Protein AF-A0A453I3D7-F1 (afdb_monomer)

Foldseek 3Di:
DVVVLVVVCVPDDPVCNVVVVVLVVLLVVLVVVLVCCCVPVVDDDDPVVSVVVSVVVSVVVVVVVD

Secondary structure (DSSP, 8-state):
-HHHHHHHHHHS-GGGHHHHHHHHHHHHHHHHHHHHHHHHS-PPP-HHHHHHHHHHHHHHHHHTT-

Radius of gyration: 14.02 Å; Cα contacts (8 Å, |Δi|>4): 25; chains: 1; bounding box: 31×29×33 Å

Structure (mmCIF, N/CA/C/O backbone):
data_AF-A0A453I3D7-F1
#
_entry.id   AF-A0A453I3D7-F1
#
loop_
_ato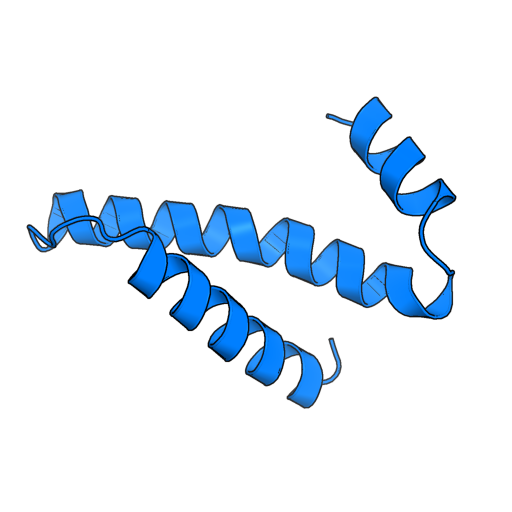m_site.group_PDB
_atom_site.id
_atom_site.type_symbol
_atom_site.label_atom_id
_atom_site.label_alt_id
_atom_site.label_comp_id
_atom_site.label_asym_id
_atom_site.label_entity_id
_atom_site.label_seq_id
_atom_site.pdbx_PDB_ins_code
_atom_site.Cartn_x
_atom_site.Cartn_y
_atom_site.Cartn_z
_atom_site.occupancy
_atom_site.B_iso_or_equiv
_atom_site.auth_seq_id
_atom_site.auth_comp_id
_atom_site.auth_asym_id
_atom_site.auth_atom_id
_atom_site.pdbx_PDB_model_num
ATOM 1 N N . LEU A 1 1 ? 4.775 17.865 8.851 1.00 78.00 1 LEU A N 1
ATOM 2 C CA . LEU A 1 1 ? 4.449 16.419 8.958 1.00 78.00 1 LEU A CA 1
ATOM 3 C C . LEU A 1 1 ? 3.6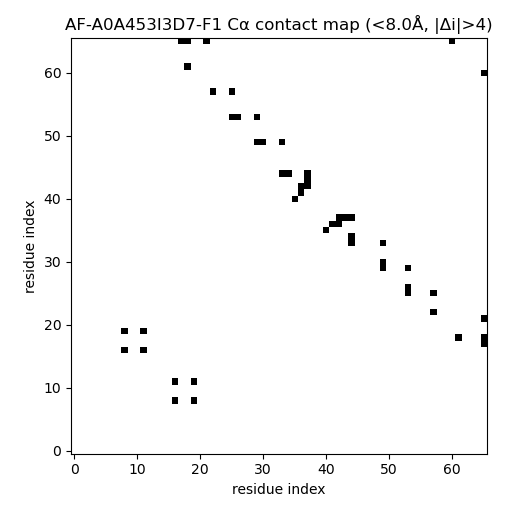48 16.115 10.228 1.00 78.00 1 LEU A C 1
ATOM 5 O O . LEU A 1 1 ? 2.564 15.561 10.114 1.00 78.00 1 LEU A O 1
ATOM 9 N N . MET A 1 2 ? 4.124 16.539 11.409 1.00 88.31 2 MET A N 1
ATOM 10 C CA . MET A 1 2 ? 3.427 16.320 12.690 1.00 88.31 2 MET A CA 1
ATOM 11 C C . MET A 1 2 ? 2.031 16.960 12.745 1.00 88.31 2 MET 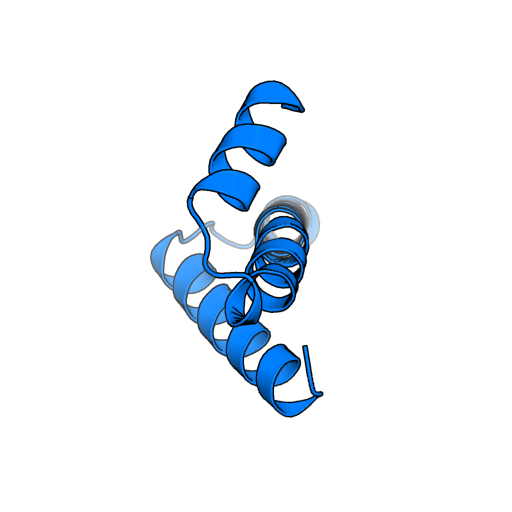A C 1
ATOM 13 O O . MET A 1 2 ? 1.079 16.287 13.126 1.00 88.31 2 MET A O 1
ATOM 17 N N . ASP A 1 3 ? 1.865 18.195 12.259 1.00 94.38 3 ASP A N 1
ATOM 18 C CA . ASP A 1 3 ? 0.543 18.852 12.232 1.00 94.38 3 ASP A CA 1
ATOM 19 C C . ASP A 1 3 ? -0.458 18.155 11.307 1.00 94.38 3 ASP A C 1
ATOM 21 O O . ASP A 1 3 ? -1.666 18.173 11.536 1.00 94.38 3 ASP A O 1
ATOM 25 N N . TRP A 1 4 ? 0.025 17.552 10.218 1.00 93.06 4 TRP A N 1
ATOM 26 C CA . TRP A 1 4 ? -0.820 16.724 9.360 1.00 93.06 4 TRP A CA 1
ATOM 27 C C . TRP A 1 4 ? -1.214 15.437 10.086 1.00 93.06 4 TRP A C 1
ATOM 29 O O . TRP A 1 4 ? -2.397 15.119 10.138 1.00 93.06 4 TRP A O 1
ATOM 39 N N . TRP A 1 5 ? -0.252 14.753 10.710 1.00 92.56 5 TRP A N 1
ATOM 40 C CA . TRP A 1 5 ? -0.485 13.504 11.435 1.00 92.56 5 TRP A CA 1
ATOM 41 C C . TRP A 1 5 ? -1.504 13.665 12.568 1.00 92.56 5 TRP A C 1
ATOM 43 O O . TRP A 1 5 ? -2.456 12.890 12.665 1.00 92.56 5 TRP A O 1
ATOM 53 N N . LEU A 1 6 ? -1.350 14.707 13.389 1.00 94.69 6 LEU A N 1
ATOM 54 C CA . LEU A 1 6 ? -2.273 15.009 14.484 1.00 94.69 6 LEU A CA 1
ATOM 55 C C . LEU A 1 6 ? -3.695 15.259 13.967 1.00 94.69 6 LEU A C 1
ATOM 57 O O . LEU A 1 6 ? -4.652 14.708 14.510 1.00 94.69 6 LEU A O 1
ATOM 61 N N . ARG A 1 7 ? -3.836 16.023 12.876 1.00 95.62 7 ARG A N 1
ATOM 62 C CA . ARG A 1 7 ? -5.137 16.271 12.237 1.00 95.62 7 ARG A CA 1
ATOM 63 C C . ARG A 1 7 ? -5.738 15.013 11.618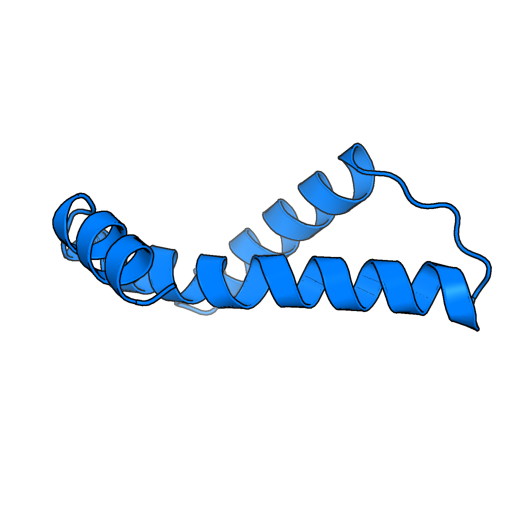 1.00 95.62 7 ARG A C 1
ATOM 65 O O . ARG A 1 7 ? -6.940 14.808 11.750 1.00 95.62 7 ARG A O 1
ATOM 72 N N . ALA A 1 8 ? -4.939 14.185 10.949 1.00 93.88 8 ALA A N 1
ATOM 73 C CA . ALA A 1 8 ? -5.403 12.937 10.345 1.00 93.88 8 ALA A CA 1
ATOM 74 C C . ALA A 1 8 ? -5.907 11.964 11.421 1.00 93.88 8 ALA A C 1
ATOM 76 O O . ALA A 1 8 ? -7.006 11.423 11.305 1.00 93.88 8 ALA A O 1
ATOM 77 N N . LYS A 1 9 ? -5.156 11.819 12.519 1.00 94.06 9 LYS A N 1
ATOM 78 C CA . LYS A 1 9 ? -5.555 10.992 13.662 1.00 94.06 9 LYS A CA 1
ATOM 79 C C . LYS A 1 9 ? -6.827 11.513 14.338 1.00 94.06 9 LYS A C 1
ATOM 81 O O . LYS A 1 9 ? -7.701 10.714 14.652 1.00 94.06 9 LYS A O 1
ATOM 86 N N . ALA A 1 10 ? -6.963 12.830 14.518 1.00 95.69 10 ALA A N 1
ATOM 87 C CA . ALA A 1 10 ? -8.159 13.435 15.113 1.00 95.69 10 ALA A CA 1
ATOM 88 C C . ALA A 1 10 ? -9.429 13.232 14.265 1.00 95.69 10 ALA A C 1
ATOM 90 O O . ALA A 1 10 ? -10.512 13.074 14.817 1.00 95.69 10 ALA A O 1
ATOM 91 N N . GLN A 1 11 ? -9.295 13.212 12.936 1.00 95.69 11 GLN A N 1
ATOM 92 C CA . GLN A 1 11 ? -10.408 12.985 12.003 1.00 95.69 11 GLN A CA 1
ATOM 93 C C . GLN A 1 11 ? -10.742 11.500 11.797 1.00 95.69 11 GLN A C 1
ATOM 95 O O . GLN A 1 11 ? -11.773 11.177 11.212 1.00 95.69 11 GLN A O 1
ATOM 100 N N . THR A 1 12 ? -9.881 10.592 12.254 1.00 95.25 12 THR A N 1
ATOM 101 C CA . THR A 1 12 ? -10.062 9.152 12.067 1.00 95.25 12 THR A CA 1
ATOM 102 C C . THR A 1 12 ? -10.748 8.551 13.297 1.00 95.25 12 THR A C 1
ATOM 104 O O . THR A 1 12 ? -10.322 8.837 14.419 1.00 95.25 12 THR A O 1
ATOM 107 N N . PRO A 1 13 ? -11.771 7.691 13.136 1.00 96.56 13 PRO A N 1
ATOM 108 C CA . PRO A 1 13 ? -12.346 6.942 14.249 1.00 96.56 13 PRO A CA 1
ATOM 109 C C . PRO A 1 13 ? -11.273 6.150 15.016 1.00 96.56 13 PRO A C 1
ATOM 111 O O . PRO A 1 13 ? -10.384 5.585 14.375 1.00 96.56 13 PRO A O 1
ATOM 114 N N . PRO A 1 14 ? -11.351 6.031 16.356 1.00 93.19 14 PRO A N 1
ATOM 115 C CA . PRO A 1 14 ? -10.350 5.303 17.145 1.00 93.19 14 PRO A CA 1
ATOM 116 C C . PRO A 1 14 ? -10.111 3.863 16.670 1.00 93.19 14 PRO A C 1
ATOM 118 O O . PRO A 1 14 ? -8.981 3.382 16.686 1.00 93.19 14 PRO A O 1
ATOM 121 N N . THR A 1 15 ? -11.160 3.200 16.175 1.00 93.25 15 THR A N 1
ATOM 122 C CA . THR A 1 15 ? -11.106 1.841 15.611 1.00 93.25 15 THR A CA 1
ATOM 123 C C . THR A 1 15 ? -10.232 1.730 14.358 1.00 93.25 15 THR A C 1
ATOM 125 O O . THR A 1 15 ? -9.738 0.649 14.061 1.00 93.25 15 THR A O 1
ATOM 128 N N . LEU A 1 16 ? -10.001 2.835 13.643 1.00 94.69 16 LEU A N 1
ATOM 129 C CA . LEU A 1 16 ? -9.212 2.893 12.409 1.00 94.69 16 LEU A CA 1
ATOM 130 C C . LEU A 1 16 ? -7.829 3.532 12.605 1.00 94.69 16 LEU A C 1
ATOM 132 O O . LEU A 1 16 ? -7.067 3.644 11.647 1.00 94.69 16 LEU A O 1
ATOM 136 N N . HIS A 1 17 ? -7.460 3.941 13.826 1.00 94.19 17 HIS A N 1
ATOM 137 C CA . HIS A 1 17 ? -6.143 4.549 14.081 1.00 94.19 17 HIS A CA 1
ATO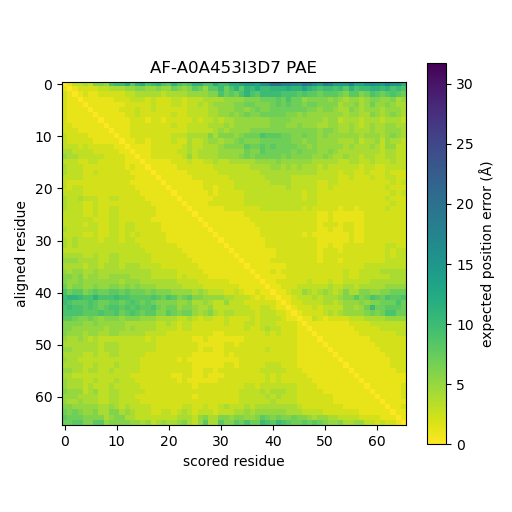M 138 C C . HIS A 1 17 ? -4.994 3.607 13.734 1.00 94.19 17 HIS A C 1
ATOM 140 O O . HIS A 1 17 ? -3.989 4.056 13.185 1.00 94.19 17 HIS A O 1
ATOM 146 N N . LYS A 1 18 ? -5.162 2.312 14.015 1.00 92.38 18 LYS A N 1
ATOM 147 C CA . LYS A 1 18 ? -4.163 1.292 13.694 1.00 92.38 18 LYS A CA 1
ATOM 148 C C . LYS A 1 18 ? -3.996 1.140 12.180 1.00 92.38 18 LYS A C 1
ATOM 150 O O . LYS A 1 18 ? -2.886 1.274 11.678 1.00 92.38 18 LYS A O 1
ATOM 155 N N . ALA A 1 19 ? -5.105 1.038 11.446 1.00 93.88 19 ALA A N 1
ATOM 156 C CA . ALA A 1 19 ? -5.098 1.021 9.984 1.00 93.88 19 ALA A CA 1
ATOM 157 C C . ALA A 1 19 ? -4.442 2.283 9.386 1.00 93.88 19 ALA A C 1
ATOM 159 O O . ALA A 1 19 ? -3.635 2.183 8.463 1.00 93.88 19 ALA A O 1
ATOM 160 N N . LEU A 1 20 ? -4.715 3.471 9.944 1.00 94.75 20 LEU A N 1
ATOM 161 C CA . LEU A 1 20 ? -4.080 4.723 9.516 1.00 94.75 20 LEU A CA 1
ATOM 162 C C . LEU A 1 20 ? -2.557 4.697 9.720 1.00 94.75 20 LEU A C 1
ATOM 164 O O . LEU A 1 20 ? -1.815 5.112 8.828 1.00 94.75 20 LEU A O 1
ATOM 168 N N . GLN A 1 21 ? -2.085 4.218 10.875 1.00 93.94 21 GLN A N 1
ATOM 169 C CA . GLN A 1 21 ? -0.652 4.047 11.147 1.00 93.94 21 GLN A CA 1
ATOM 170 C C . GLN A 1 21 ? -0.012 3.080 10.148 1.00 93.94 21 GLN A C 1
ATOM 172 O O . GLN A 1 21 ? 1.008 3.416 9.544 1.00 93.94 21 GLN A O 1
ATOM 177 N N . SER A 1 22 ? -0.650 1.930 9.925 1.00 94.81 22 SER A N 1
ATOM 178 C CA . SER A 1 22 ? -0.203 0.896 8.991 1.00 94.81 22 SER A CA 1
ATOM 179 C C . SER A 1 22 ? -0.072 1.438 7.564 1.00 94.81 22 SER A C 1
ATOM 181 O O . SER A 1 22 ? 0.990 1.312 6.958 1.00 94.81 22 SER A O 1
ATOM 183 N N . ILE A 1 23 ? -1.086 2.141 7.047 1.00 95.06 23 ILE A N 1
ATOM 184 C CA . ILE A 1 23 ? -1.054 2.732 5.696 1.00 95.06 23 ILE A CA 1
ATOM 185 C C . ILE A 1 23 ? -0.001 3.845 5.589 1.00 95.06 23 ILE A C 1
ATOM 187 O O . ILE A 1 23 ? 0.700 3.940 4.580 1.00 95.06 23 ILE A O 1
ATOM 191 N N . THR A 1 24 ? 0.147 4.668 6.633 1.00 94.69 24 THR A N 1
ATOM 192 C CA . THR A 1 24 ? 1.139 5.760 6.660 1.00 94.69 24 THR A CA 1
ATOM 193 C C . THR A 1 24 ? 2.576 5.231 6.612 1.00 94.69 24 THR A C 1
ATOM 195 O O . THR A 1 24 ? 3.458 5.922 6.105 1.00 94.69 24 THR A O 1
ATOM 198 N N . LEU A 1 25 ? 2.814 4.005 7.087 1.00 95.38 25 LEU A N 1
ATOM 199 C CA . LEU A 1 25 ? 4.090 3.305 6.936 1.00 95.38 25 LEU A CA 1
ATOM 200 C C . LEU A 1 25 ? 4.209 2.609 5.571 1.00 95.38 25 LEU A C 1
ATOM 202 O O . LEU A 1 25 ? 5.240 2.720 4.904 1.00 95.38 25 LEU A O 1
ATOM 206 N N . LEU A 1 26 ? 3.155 1.910 5.150 1.00 96.75 26 LEU A N 1
ATOM 207 C CA . LEU A 1 26 ? 3.158 1.072 3.955 1.00 96.75 26 LEU A CA 1
ATOM 208 C C . LEU A 1 26 ? 3.339 1.878 2.662 1.00 96.75 26 LEU A C 1
ATOM 210 O O . LEU A 1 26 ? 4.136 1.502 1.804 1.00 96.75 26 LEU A O 1
ATOM 214 N N . VAL A 1 27 ? 2.624 2.996 2.508 1.00 96.88 27 VAL A N 1
ATOM 215 C CA . VAL A 1 27 ? 2.629 3.761 1.250 1.00 96.88 27 VAL A CA 1
ATOM 216 C C . VAL A 1 27 ? 4.023 4.323 0.923 1.00 96.88 27 VAL A C 1
ATOM 218 O O . VAL A 1 27 ? 4.511 4.062 -0.180 1.00 96.88 27 VAL A O 1
ATOM 221 N N . PRO A 1 28 ? 4.723 5.030 1.837 1.00 96.75 28 PRO A N 1
ATOM 222 C CA . PRO A 1 28 ? 6.093 5.476 1.579 1.00 96.75 28 PRO A CA 1
ATOM 223 C C . PRO A 1 28 ? 7.064 4.322 1.308 1.00 96.75 28 PRO A C 1
ATOM 225 O O . PRO A 1 28 ? 7.923 4.449 0.434 1.00 96.75 28 PRO A O 1
ATOM 228 N N . TRP A 1 29 ? 6.912 3.194 2.012 1.00 97.38 29 TRP A N 1
ATOM 229 C CA . TRP A 1 29 ? 7.726 1.996 1.796 1.00 97.38 29 TRP A CA 1
ATOM 230 C C . TRP A 1 29 ? 7.565 1.432 0.377 1.00 97.38 29 TRP A C 1
ATOM 232 O O . TRP A 1 29 ? 8.557 1.205 -0.317 1.00 97.38 29 TRP A O 1
ATOM 242 N N . MET A 1 30 ? 6.327 1.279 -0.098 1.00 98.06 30 MET A N 1
ATOM 243 C CA . MET A 1 30 ? 6.041 0.772 -1.445 1.00 98.06 30 MET A CA 1
ATOM 244 C C . MET A 1 30 ? 6.538 1.722 -2.541 1.00 98.06 30 MET A C 1
ATOM 246 O O . MET A 1 30 ? 7.082 1.271 -3.551 1.00 98.06 30 MET A O 1
ATOM 250 N N . ILE A 1 31 ? 6.434 3.040 -2.326 1.00 97.25 31 ILE A N 1
ATOM 251 C CA . ILE A 1 31 ? 7.010 4.048 -3.233 1.00 97.25 31 ILE A CA 1
ATOM 252 C C . ILE A 1 31 ? 8.535 3.911 -3.294 1.00 97.25 31 ILE A C 1
ATOM 254 O O . ILE A 1 31 ? 9.116 3.954 -4.381 1.00 97.25 31 ILE A O 1
ATOM 258 N N . TRP A 1 32 ? 9.191 3.752 -2.143 1.00 97.62 32 TRP A N 1
ATOM 259 C CA . TRP A 1 32 ? 10.636 3.548 -2.084 1.00 97.62 32 TRP A CA 1
ATOM 260 C C . TRP A 1 32 ? 11.050 2.269 -2.823 1.00 97.62 32 TRP A C 1
ATOM 262 O O . TRP A 1 32 ? 11.957 2.316 -3.654 1.00 97.62 32 TRP A O 1
ATOM 272 N N . LYS A 1 33 ? 10.329 1.161 -2.614 1.00 96.69 33 LYS A N 1
ATOM 273 C CA . LYS A 1 33 ? 10.577 -0.110 -3.306 1.00 96.69 33 LYS A CA 1
ATOM 274 C C . LYS A 1 33 ? 10.461 0.029 -4.829 1.00 96.69 33 LYS A C 1
ATOM 276 O O . LYS A 1 33 ? 11.387 -0.358 -5.532 1.00 96.69 33 LYS A O 1
ATOM 281 N N . GLN A 1 34 ? 9.397 0.661 -5.335 1.00 96.56 34 GLN A N 1
ATOM 282 C CA . GLN A 1 34 ? 9.236 0.922 -6.774 1.00 96.56 34 GLN A CA 1
ATOM 283 C C . GLN A 1 34 ? 10.385 1.758 -7.345 1.00 96.56 34 GLN A C 1
ATOM 285 O O . GLN A 1 34 ? 10.844 1.499 -8.454 1.00 96.56 34 GLN A O 1
ATOM 290 N N . ARG A 1 35 ? 10.847 2.779 -6.611 1.00 96.06 35 ARG A N 1
ATOM 291 C CA . ARG A 1 35 ? 11.976 3.609 -7.056 1.00 96.06 35 ARG A CA 1
ATOM 292 C C . ARG A 1 35 ? 13.261 2.797 -7.154 1.00 96.06 35 ARG A C 1
ATOM 294 O O . ARG A 1 35 ? 13.996 2.975 -8.119 1.00 96.06 35 ARG A O 1
ATOM 301 N N . ASN A 1 36 ? 13.502 1.897 -6.206 1.00 97.12 36 ASN A N 1
ATOM 302 C CA . ASN A 1 36 ? 14.651 1.002 -6.262 1.00 97.12 36 ASN A CA 1
ATOM 303 C C . ASN A 1 36 ? 14.552 0.020 -7.431 1.00 97.12 36 ASN A C 1
ATOM 305 O O . ASN A 1 36 ? 15.519 -0.106 -8.170 1.00 97.12 36 ASN A O 1
ATOM 309 N N . GLU A 1 37 ? 13.391 -0.598 -7.657 1.00 96.38 37 GLU A N 1
ATOM 310 C CA . GLU A 1 37 ? 13.153 -1.470 -8.822 1.00 96.38 37 GLU A CA 1
ATOM 311 C C . GLU A 1 37 ? 13.440 -0.717 -10.141 1.00 96.38 37 GLU A C 1
ATOM 313 O O . GLU A 1 37 ? 14.084 -1.241 -11.047 1.00 96.38 37 GLU A O 1
ATOM 318 N N . CYS A 1 38 ? 13.041 0.557 -10.250 1.00 95.44 38 CYS A N 1
ATOM 319 C CA . CYS A 1 38 ? 13.351 1.371 -11.431 1.00 95.44 38 CYS A CA 1
ATOM 320 C C . CYS A 1 38 ? 14.856 1.634 -11.611 1.00 95.44 38 CYS A C 1
ATOM 322 O O . CYS A 1 38 ? 15.333 1.689 -12.741 1.00 95.44 38 CYS A O 1
ATOM 324 N N . VAL A 1 39 ? 15.595 1.836 -10.516 1.00 96.38 39 VAL A N 1
ATOM 325 C CA . VAL A 1 39 ? 17.027 2.176 -10.554 1.00 96.38 39 VAL A CA 1
ATOM 326 C C . VAL A 1 39 ? 17.901 0.942 -10.766 1.00 96.38 39 VAL A C 1
ATOM 328 O O . VAL A 1 39 ? 18.841 0.996 -11.555 1.00 96.38 39 VAL A O 1
ATOM 331 N N . PHE A 1 40 ? 17.612 -0.153 -10.064 1.00 96.62 40 PHE A N 1
ATOM 332 C CA . PHE A 1 40 ? 18.463 -1.343 -10.035 1.00 96.62 40 PHE A CA 1
ATOM 333 C C . PHE A 1 40 ? 18.053 -2.396 -11.067 1.00 96.62 40 PHE A C 1
ATOM 335 O O . PHE A 1 40 ? 18.929 -3.036 -11.643 1.00 96.62 40 PHE A O 1
ATOM 342 N N . ASP A 1 41 ? 16.755 -2.520 -11.359 1.00 96.12 41 ASP A N 1
ATOM 343 C CA . ASP A 1 41 ? 16.221 -3.551 -12.261 1.00 96.12 41 ASP A CA 1
ATOM 344 C C . ASP A 1 41 ? 15.742 -2.972 -13.603 1.00 96.12 41 ASP A C 1
ATOM 346 O O . ASP A 1 41 ? 15.150 -3.677 -14.422 1.00 96.12 41 ASP A O 1
ATOM 350 N N . ASN A 1 42 ? 15.979 -1.674 -13.839 1.00 92.88 42 ASN A N 1
ATOM 351 C CA . ASN A 1 42 ? 15.519 -0.933 -15.019 1.00 92.88 42 ASN A CA 1
ATOM 352 C C . ASN A 1 42 ? 14.000 -1.077 -15.262 1.00 92.88 42 ASN A C 1
ATOM 354 O O . ASN A 1 42 ? 13.518 -1.045 -16.401 1.00 92.88 42 ASN A O 1
ATOM 358 N N . ALA A 1 43 ? 13.235 -1.271 -14.182 1.00 92.69 43 ALA A N 1
ATOM 359 C CA . ALA A 1 43 ? 11.788 -1.366 -14.247 1.00 92.69 43 ALA A CA 1
ATOM 360 C C . ALA A 1 43 ? 11.183 -0.028 -14.700 1.00 92.69 43 ALA A C 1
ATOM 362 O O . ALA A 1 43 ? 11.690 1.054 -14.396 1.00 92.69 43 ALA A O 1
ATOM 363 N N . ARG A 1 44 ? 10.055 -0.083 -15.414 1.00 93.50 44 ARG A N 1
ATOM 364 C CA . ARG A 1 44 ? 9.309 1.129 -15.775 1.00 93.50 44 ARG A CA 1
ATOM 365 C C . ARG A 1 44 ? 8.362 1.509 -14.637 1.00 93.50 44 ARG A C 1
ATOM 367 O O . ARG A 1 44 ? 7.615 0.643 -14.178 1.00 93.50 44 ARG A O 1
ATOM 374 N N . PRO A 1 45 ? 8.336 2.778 -14.198 1.00 93.12 45 PRO A N 1
ATOM 375 C CA . PRO A 1 45 ? 7.386 3.203 -13.183 1.00 93.12 45 PRO A CA 1
ATOM 376 C C . PRO A 1 45 ? 5.961 3.135 -13.740 1.00 93.12 45 PRO A C 1
ATOM 378 O O . PRO A 1 45 ? 5.693 3.610 -14.842 1.00 93.12 45 PRO A O 1
ATOM 381 N N . SER A 1 46 ? 5.041 2.583 -12.952 1.00 94.94 46 SER A N 1
ATOM 382 C CA . SER A 1 46 ? 3.605 2.608 -13.231 1.00 94.94 46 SER A CA 1
ATOM 383 C C . SER A 1 46 ? 2.855 2.926 -11.945 1.00 94.94 46 SER A C 1
ATOM 385 O O . SER A 1 46 ? 2.998 2.223 -10.944 1.00 94.94 46 SER A O 1
ATOM 387 N N . ILE A 1 47 ? 2.087 4.017 -11.963 1.00 95.06 47 ILE A N 1
ATOM 388 C CA . ILE A 1 47 ? 1.312 4.461 -10.799 1.00 95.06 47 ILE A CA 1
ATOM 389 C C . ILE A 1 47 ? 0.175 3.479 -10.534 1.00 95.06 47 ILE A C 1
ATOM 391 O O . ILE A 1 47 ? -0.011 3.084 -9.388 1.00 95.06 47 ILE A O 1
ATOM 395 N N . ASP A 1 48 ? -0.524 3.036 -11.580 1.00 97.19 48 ASP A N 1
ATOM 396 C CA . ASP A 1 48 ? -1.636 2.093 -11.446 1.00 97.19 48 ASP A CA 1
ATOM 397 C C . ASP A 1 48 ? -1.156 0.771 -10.837 1.00 97.19 48 ASP A C 1
ATOM 399 O O . ASP A 1 48 ? -1.680 0.326 -9.818 1.00 97.19 48 ASP A O 1
ATOM 403 N N . ALA A 1 49 ? -0.055 0.219 -11.361 1.00 95.81 49 ALA A N 1
ATOM 404 C CA . ALA A 1 49 ? 0.530 -1.006 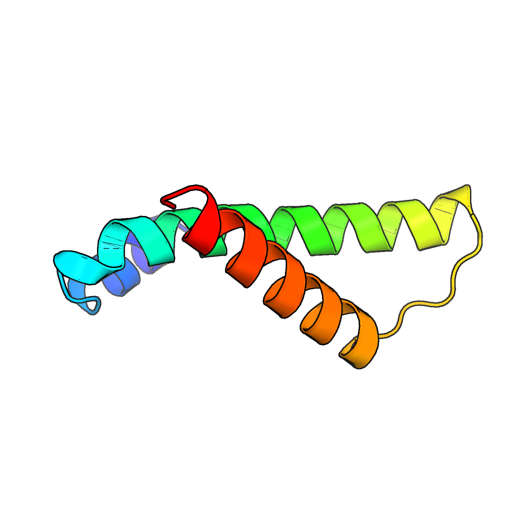-10.819 1.00 95.81 49 ALA A CA 1
ATOM 405 C C . ALA A 1 49 ? 1.034 -0.828 -9.376 1.00 95.81 49 ALA A C 1
ATOM 407 O O . ALA A 1 49 ? 0.941 -1.746 -8.563 1.00 95.81 49 ALA A O 1
ATOM 408 N N . LEU A 1 50 ? 1.576 0.344 -9.027 1.00 97.12 50 LEU A N 1
ATOM 409 C CA . LEU A 1 50 ? 1.982 0.640 -7.653 1.00 97.12 50 LEU A CA 1
ATOM 410 C C . LEU A 1 50 ? 0.774 0.706 -6.709 1.00 97.12 50 LEU A C 1
ATOM 412 O O . LEU A 1 50 ? 0.838 0.157 -5.610 1.00 97.12 50 LEU A O 1
ATOM 416 N N . VAL A 1 51 ? -0.313 1.358 -7.123 1.00 97.75 51 VAL A N 1
ATOM 417 C CA . VAL A 1 51 ? -1.546 1.463 -6.333 1.00 97.75 51 VAL A CA 1
ATOM 418 C C . VAL A 1 51 ? -2.158 0.085 -6.098 1.00 97.75 51 VAL A C 1
ATOM 420 O O . VAL A 1 51 ? -2.553 -0.204 -4.968 1.00 97.75 51 VAL A O 1
ATOM 423 N N . ASP A 1 52 ? -2.194 -0.773 -7.115 1.00 98.00 52 ASP A N 1
ATOM 424 C CA . ASP A 1 52 ? -2.719 -2.133 -6.972 1.00 98.00 52 ASP A CA 1
ATOM 425 C C . ASP A 1 52 ? -1.863 -2.966 -6.013 1.00 98.00 52 ASP A C 1
ATOM 427 O O . ASP A 1 52 ? -2.394 -3.518 -5.050 1.00 98.00 52 ASP A O 1
ATOM 431 N N . ARG A 1 53 ? -0.528 -2.920 -6.139 1.00 97.31 53 ARG A N 1
ATOM 432 C CA . ARG A 1 53 ? 0.370 -3.576 -5.170 1.00 97.31 53 ARG A CA 1
ATOM 433 C C . ARG A 1 53 ? 0.204 -3.052 -3.742 1.00 97.31 53 ARG A C 1
ATOM 435 O O . ARG A 1 53 ? 0.316 -3.825 -2.797 1.00 97.31 53 ARG A O 1
ATOM 442 N N . ILE A 1 54 ? -0.031 -1.749 -3.561 1.00 98.00 54 ILE A N 1
ATOM 443 C CA . ILE A 1 54 ? -0.290 -1.167 -2.234 1.00 98.00 54 ILE A CA 1
ATOM 444 C C . ILE A 1 54 ? -1.584 -1.733 -1.642 1.00 98.00 54 ILE A C 1
ATOM 446 O O . ILE A 1 54 ? -1.604 -2.043 -0.453 1.00 98.00 54 ILE A O 1
ATOM 450 N N . LYS A 1 55 ? -2.653 -1.866 -2.437 1.00 97.50 55 LYS A N 1
ATOM 451 C CA . LYS A 1 55 ? -3.920 -2.45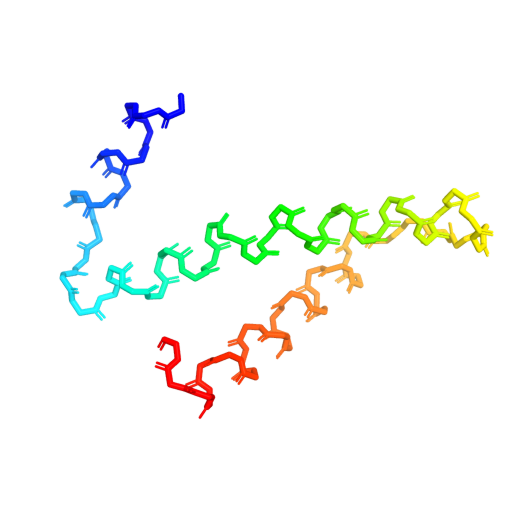3 -1.972 1.00 97.50 55 LYS A CA 1
ATOM 452 C C . LYS A 1 55 ? -3.742 -3.920 -1.590 1.00 97.50 55 LYS A C 1
ATOM 454 O O . LYS A 1 55 ? -4.223 -4.319 -0.532 1.00 97.50 55 LYS A O 1
ATOM 459 N N . ASP A 1 56 ? -3.031 -4.689 -2.410 1.00 97.88 56 ASP A N 1
ATOM 460 C CA . ASP A 1 56 ? -2.753 -6.101 -2.139 1.00 97.88 56 ASP A CA 1
ATOM 461 C C . ASP A 1 56 ? -1.950 -6.271 -0.843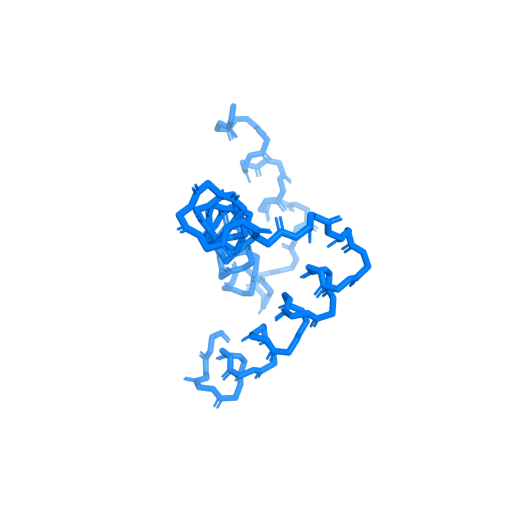 1.00 97.88 56 ASP A C 1
ATOM 463 O O . ASP A 1 56 ? -2.349 -7.026 0.042 1.00 97.88 56 ASP A O 1
ATOM 467 N N . GLU A 1 57 ? -0.876 -5.498 -0.670 1.00 97.75 57 GLU A N 1
ATOM 468 C CA . GLU A 1 57 ? -0.05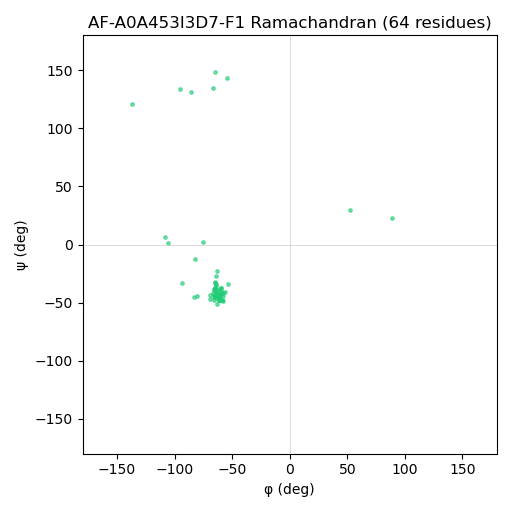4 -5.540 0.544 1.00 97.75 57 GLU A CA 1
ATOM 469 C C . GLU A 1 57 ? -0.836 -5.056 1.778 1.00 97.75 57 GLU A C 1
ATOM 471 O O . GLU A 1 57 ? -0.739 -5.652 2.851 1.00 97.75 57 GLU A O 1
ATOM 476 N N . ALA A 1 58 ? -1.680 -4.028 1.634 1.00 96.88 58 ALA A N 1
ATOM 477 C CA . ALA A 1 58 ? -2.554 -3.562 2.710 1.00 96.88 58 ALA A CA 1
ATOM 478 C C . ALA A 1 58 ? -3.556 -4.645 3.143 1.00 96.88 58 ALA A C 1
ATOM 480 O O . ALA A 1 58 ? -3.790 -4.812 4.342 1.00 96.88 58 ALA A O 1
ATOM 481 N N . ASN A 1 59 ? -4.109 -5.408 2.193 1.00 96.94 59 ASN A N 1
ATOM 482 C CA . ASN A 1 59 ? -4.971 -6.552 2.489 1.00 96.94 59 ASN A CA 1
ATOM 483 C C . ASN A 1 59 ? -4.204 -7.652 3.235 1.00 96.94 59 ASN A C 1
ATOM 485 O O . ASN A 1 59 ? -4.709 -8.168 4.233 1.00 96.94 59 ASN A O 1
ATOM 489 N N . CYS A 1 60 ? -2.977 -7.970 2.810 1.00 97.19 60 CYS A N 1
ATOM 490 C CA . CYS A 1 60 ? -2.109 -8.918 3.514 1.00 97.19 60 CYS A CA 1
ATOM 491 C C . CYS A 1 60 ? -1.841 -8.475 4.960 1.00 97.19 60 CYS A C 1
ATOM 493 O O . CYS A 1 60 ? -1.951 -9.274 5.891 1.00 97.19 60 CYS A O 1
ATOM 495 N N . TRP A 1 61 ? -1.546 -7.191 5.175 1.00 95.69 61 TRP A N 1
ATOM 496 C CA . TRP A 1 61 ? -1.308 -6.646 6.513 1.00 95.69 61 TRP A CA 1
ATOM 497 C C . TRP A 1 61 ? -2.570 -6.705 7.374 1.00 95.69 61 TRP A C 1
ATOM 499 O O . TRP A 1 61 ? -2.498 -7.121 8.530 1.00 95.69 61 TRP A O 1
ATOM 509 N N . ALA A 1 62 ? -3.731 -6.357 6.816 1.00 95.00 62 ALA A N 1
ATOM 510 C CA . ALA A 1 62 ? -5.009 -6.459 7.517 1.00 95.00 62 ALA A CA 1
ATOM 511 C C . ALA A 1 62 ? -5.314 -7.907 7.944 1.00 95.00 62 ALA A C 1
ATOM 513 O O . ALA A 1 62 ? -5.724 -8.141 9.080 1.00 95.00 62 ALA A O 1
ATOM 514 N N . GLN A 1 63 ? -5.047 -8.891 7.080 1.00 95.50 63 GLN A N 1
ATOM 515 C CA . GLN A 1 63 ? -5.183 -10.317 7.411 1.00 95.50 63 GLN A CA 1
ATOM 516 C C . GLN A 1 63 ? -4.195 -10.770 8.496 1.00 95.50 63 GLN A C 1
ATOM 518 O O . GLN A 1 63 ? -4.543 -11.603 9.331 1.00 95.50 63 GLN A O 1
ATOM 523 N N . ALA A 1 64 ? -2.996 -10.185 8.532 1.00 94.50 64 ALA A N 1
ATOM 524 C CA . ALA A 1 64 ? -2.019 -10.382 9.604 1.00 94.50 64 ALA A CA 1
ATOM 525 C C . ALA A 1 64 ? -2.369 -9.620 10.903 1.00 94.50 64 ALA A C 1
ATOM 527 O O . ALA A 1 64 ? -1.620 -9.677 11.880 1.00 94.50 64 ALA A O 1
ATOM 528 N N . GLY A 1 65 ? -3.512 -8.926 10.935 1.00 91.62 65 GLY A N 1
ATOM 529 C CA . GLY A 1 65 ? -4.043 -8.246 12.111 1.00 91.62 65 GLY A CA 1
ATOM 530 C C . GLY A 1 65 ? -3.566 -6.807 12.279 1.00 91.62 65 GLY A C 1
ATOM 531 O O . GLY A 1 65 ? -3.560 -6.325 13.414 1.00 91.62 65 GLY A O 1
ATOM 532 N N . ALA A 1 66 ? -3.128 -6.140 11.207 1.00 86.38 66 ALA A N 1
ATOM 533 C CA . ALA A 1 66 ? -2.805 -4.710 11.200 1.00 86.38 66 ALA A CA 1
ATOM 534 C C . ALA A 1 66 ? -3.996 -3.801 11.542 1.00 86.38 66 ALA A C 1
ATOM 536 O O . ALA A 1 66 ? -5.159 -4.251 11.517 1.00 86.38 66 ALA A O 1
#

Organism: Aegilops tauschii subsp. strangulata (NCBI:txid200361)

Sequence (66 aa):
LMDWWLRAKAQTPPTLHKALQSITLLVPWMIWKQRNECVFDNARPSIDALVDRIKDEANCWAQAGA

Mean predicted aligned error: 3.2 Å

Solvent-accessible surface area (backbone atoms only — not comparable to full-atom values): 3847 Å² total; per-residue (Å²): 108,66,72,55,50,54,53,53,55,71,75,42,58,80,92,45,47,56,48,52,53,52,49,68,53,47,53,61,50,53,54,51,50,54,52,46,40,33,72,77,68,69,43,80,90,49,70,68,63,49,52,51,52,49,51,54,51,50,49,52,40,46,76,74,65,82

pLDDT: mean 95.03, std 3.01, range [78.0, 98.06]